Protein AF-A0A965PZI2-F1 (afdb_monomer)

Sequence (132 aa):
MSEPTQSSTTPPAADAAQRRLVQVLFVGVFMAALDSAIVGPVLPALRAAFGIDNRTAGLLSTVFALSSMCSTALMAYFSDRHGRRPVYLVSVALFAIGSLCIAAAPSFDFLLLSRAIQGIGAGGIAPVASAV

Secondary structure (DSSP, 8-state):
---------PPPS-HHHHHHHHHHHHHHHHHHHHHHHHHHHHHHHHHHHHT--HHHHHHHHHHHHHHHHHHHHHHHHHHHHH-HHHHHHHHHHHHHHHHHHHHT-SSHHHHHHHHHHHHHHHHHHHHHHHH-

Radius of gyration: 20.46 Å; Cα contacts (8 Å, |Δi|>4): 125; chains: 1; bounding box: 31×28×84 Å

Structure (mmCIF, N/CA/C/O backbone):
data_AF-A0A965PZI2-F1
#
_entry.id   AF-A0A965PZI2-F1
#
loop_
_atom_site.group_PDB
_atom_site.id
_atom_site.type_symbol
_atom_site.label_atom_id
_atom_site.label_alt_id
_atom_site.label_comp_id
_atom_site.label_asym_id
_atom_site.label_entity_id
_atom_site.label_seq_id
_atom_site.pdbx_PDB_ins_code
_atom_site.Cartn_x
_atom_site.Cartn_y
_atom_site.Cartn_z
_atom_site.occupancy
_atom_site.B_iso_or_equiv
_atom_site.auth_seq_id
_atom_site.auth_comp_id
_atom_site.auth_asym_id
_atom_site.auth_atom_id
_atom_site.pdbx_PDB_model_num
ATOM 1 N N . MET A 1 1 ? -2.365 -13.333 64.273 1.00 54.19 1 MET A N 1
ATOM 2 C CA . MET A 1 1 ? -2.451 -14.286 63.151 1.00 54.19 1 MET A CA 1
ATOM 3 C C . MET A 1 1 ? -3.657 -13.904 62.316 1.00 54.19 1 MET A C 1
ATOM 5 O O . MET A 1 1 ? -4.770 -14.106 62.774 1.00 54.19 1 MET A O 1
ATOM 9 N N . SER A 1 2 ? -3.417 -13.270 61.169 1.00 50.31 2 SER A N 1
ATOM 10 C CA . SER A 1 2 ? -4.408 -13.020 60.114 1.00 50.31 2 SER A CA 1
ATOM 11 C C . SER A 1 2 ? -3.659 -12.418 58.923 1.00 50.31 2 SER A C 1
ATOM 13 O O . SER A 1 2 ? -3.545 -11.200 58.801 1.00 50.31 2 SER A O 1
ATOM 15 N N . GLU A 1 3 ? -3.057 -13.288 58.109 1.00 57.72 3 GLU A N 1
ATOM 16 C CA . GLU A 1 3 ? -2.630 -12.930 56.754 1.00 57.72 3 GLU A CA 1
ATOM 17 C C . GLU A 1 3 ? -3.873 -12.520 55.948 1.00 57.72 3 GLU A C 1
ATOM 19 O O . GLU A 1 3 ? -4.882 -13.229 56.000 1.00 57.72 3 GLU A O 1
ATOM 24 N N . PRO A 1 4 ? -3.853 -11.396 55.214 1.00 52.72 4 PRO A N 1
ATOM 25 C CA . PRO A 1 4 ? -4.923 -11.084 54.287 1.00 52.72 4 PRO A CA 1
ATOM 26 C C . PRO A 1 4 ? -4.838 -12.043 53.096 1.00 52.72 4 PRO A C 1
ATOM 28 O O . PRO A 1 4 ? -3.859 -12.071 52.351 1.00 52.72 4 PRO A O 1
ATOM 31 N N . THR A 1 5 ? -5.890 -12.839 52.946 1.00 52.50 5 THR A N 1
ATOM 32 C CA . THR A 1 5 ? -6.167 -13.750 51.838 1.00 52.50 5 THR A CA 1
ATOM 33 C C . THR A 1 5 ? -5.951 -13.046 50.496 1.00 52.50 5 THR A C 1
ATOM 35 O O . THR A 1 5 ? -6.731 -12.172 50.112 1.00 52.50 5 THR A O 1
ATOM 38 N N . GLN A 1 6 ? -4.893 -13.426 49.772 1.00 50.09 6 GLN A N 1
ATOM 39 C CA . GLN A 1 6 ? -4.692 -13.021 48.383 1.00 50.09 6 GLN A CA 1
ATOM 40 C C . GLN A 1 6 ? -5.851 -13.578 47.556 1.00 50.09 6 GLN A C 1
ATOM 42 O O . GLN A 1 6 ? -5.997 -14.785 47.374 1.00 50.09 6 GLN A O 1
ATOM 47 N N . SER A 1 7 ? -6.710 -12.678 47.092 1.00 46.19 7 SER A N 1
ATOM 48 C CA . SER A 1 7 ? -7.752 -12.977 46.123 1.00 46.19 7 SER A CA 1
ATOM 49 C C . SER A 1 7 ? -7.065 -13.285 44.797 1.00 46.19 7 SER A C 1
ATOM 51 O O . SER A 1 7 ? -6.483 -12.412 44.159 1.00 46.19 7 SER A O 1
ATOM 53 N N . SER A 1 8 ? -7.108 -14.551 44.392 1.00 47.22 8 SER A N 1
ATOM 54 C CA . SER A 1 8 ? -6.707 -14.995 43.064 1.00 47.22 8 SER A CA 1
ATOM 55 C C . SER A 1 8 ? -7.609 -14.329 42.026 1.00 47.22 8 SER A C 1
ATOM 57 O O . SER A 1 8 ? -8.734 -14.770 41.785 1.00 47.22 8 SER A O 1
ATOM 59 N N . THR A 1 9 ? -7.130 -13.253 41.412 1.00 46.34 9 THR A N 1
ATOM 60 C CA . THR A 1 9 ? -7.724 -12.678 40.208 1.00 46.34 9 THR A CA 1
ATOM 61 C C . THR A 1 9 ? -7.414 -13.598 39.031 1.00 46.34 9 THR A C 1
ATOM 63 O O . THR A 1 9 ? -6.450 -13.410 38.295 1.00 46.34 9 THR A O 1
ATOM 66 N N . THR A 1 10 ? -8.225 -14.640 38.847 1.00 51.84 10 THR A N 1
ATOM 67 C CA . THR A 1 10 ? -8.293 -15.341 37.561 1.00 51.84 10 THR A CA 1
ATOM 68 C C . THR A 1 10 ? -8.624 -14.301 36.484 1.00 51.84 10 THR A C 1
ATOM 70 O O . THR A 1 10 ? -9.656 -13.634 36.612 1.00 51.84 10 THR A O 1
ATOM 73 N N . PRO A 1 11 ? -7.780 -14.111 35.451 1.00 56.34 11 PRO A N 1
ATOM 74 C CA . PRO A 1 11 ? -8.094 -13.189 34.370 1.00 56.34 11 PRO A CA 1
ATOM 75 C C . PRO A 1 11 ? -9.417 -13.619 33.716 1.00 56.34 11 PRO A C 1
ATOM 77 O O . PRO A 1 11 ? -9.570 -14.797 33.376 1.00 56.34 11 PRO A O 1
ATOM 80 N N . PRO A 1 12 ? -10.405 -12.718 33.579 1.00 55.84 12 PRO A N 1
ATOM 81 C CA . PRO A 1 12 ? -11.659 -13.042 32.913 1.00 55.84 12 PRO A CA 1
ATOM 82 C C . PRO A 1 12 ? -11.392 -13.328 31.429 1.00 55.84 12 PRO A C 1
ATOM 84 O O . PRO A 1 12 ? -10.406 -12.854 30.877 1.00 55.84 12 PRO A O 1
ATOM 87 N N . ALA A 1 13 ? -12.290 -14.078 30.786 1.00 55.47 13 ALA A N 1
ATOM 88 C CA . ALA A 1 13 ? -12.240 -14.640 29.427 1.00 55.47 13 ALA A CA 1
ATOM 89 C C . ALA A 1 13 ? -12.060 -13.654 28.234 1.00 55.47 13 ALA A C 1
ATOM 91 O O . ALA A 1 13 ? -12.486 -13.937 27.113 1.00 55.47 13 ALA A O 1
ATOM 92 N N . ALA A 1 14 ? -11.403 -12.513 28.437 1.00 55.81 14 ALA A N 1
ATOM 93 C CA . ALA A 1 14 ? -10.943 -11.569 27.426 1.00 55.81 14 ALA A CA 1
ATOM 94 C C . ALA A 1 14 ? -9.780 -12.107 26.552 1.00 55.81 14 ALA A C 1
ATOM 96 O O . ALA A 1 14 ? -9.409 -11.468 25.572 1.00 55.81 14 ALA A O 1
ATOM 97 N N . ASP A 1 15 ? -9.226 -13.290 26.829 1.00 66.56 15 ASP A N 1
ATOM 98 C CA . ASP A 1 15 ? -7.955 -13.734 26.237 1.00 66.56 15 ASP A CA 1
ATOM 99 C C . ASP A 1 15 ? -8.016 -14.215 24.778 1.00 66.56 15 ASP A C 1
ATOM 101 O O . ASP A 1 15 ? -7.108 -13.929 23.999 1.00 66.56 15 ASP A O 1
ATOM 105 N N . ALA A 1 16 ? -9.055 -14.941 24.355 1.00 70.12 16 ALA A N 1
ATOM 106 C CA . ALA A 1 16 ? -9.041 -15.585 23.033 1.00 70.12 16 ALA A CA 1
ATOM 107 C C . ALA A 1 16 ? -9.381 -14.616 21.888 1.00 70.12 16 ALA A C 1
ATOM 109 O O . ALA A 1 16 ? -8.696 -14.586 20.864 1.00 70.12 16 ALA A O 1
ATOM 110 N N . ALA A 1 17 ? -10.427 -13.801 22.059 1.00 73.56 17 ALA A N 1
ATOM 111 C CA . ALA A 1 17 ? -10.853 -12.835 21.048 1.00 73.56 17 ALA A CA 1
ATOM 112 C C . ALA A 1 17 ? -9.842 -11.687 20.903 1.00 73.56 17 ALA A C 1
ATOM 114 O O . ALA A 1 17 ? -9.539 -11.290 19.777 1.00 73.56 17 ALA A O 1
ATOM 115 N N . GLN A 1 18 ? -9.272 -11.211 22.017 1.00 78.00 18 GLN A N 1
ATOM 116 C CA . GLN A 1 18 ? -8.237 -10.178 22.013 1.00 78.00 18 GLN A CA 1
ATOM 117 C C . GLN A 1 18 ? -6.927 -10.696 21.414 1.00 78.00 18 GLN A C 1
ATOM 119 O O . GLN A 1 18 ? -6.376 -10.039 20.533 1.00 78.00 18 GLN A O 1
ATOM 124 N N . ARG A 1 19 ? -6.476 -11.912 21.772 1.00 77.31 19 ARG A N 1
ATOM 125 C CA . ARG A 1 19 ? -5.318 -12.548 21.109 1.00 77.31 19 ARG A CA 1
ATOM 126 C C . ARG A 1 19 ? -5.521 -12.684 19.608 1.00 77.31 19 ARG A C 1
ATOM 128 O O . ARG A 1 19 ? -4.604 -12.388 18.847 1.00 77.31 19 ARG A O 1
ATOM 135 N N . ARG A 1 20 ? -6.711 -13.102 19.170 1.00 78.62 20 ARG A N 1
ATOM 136 C CA . ARG A 1 20 ? -7.019 -13.242 17.740 1.00 78.62 20 ARG A CA 1
ATOM 137 C C . ARG A 1 20 ? -7.001 -11.891 17.021 1.00 78.62 20 ARG A C 1
ATOM 139 O O . ARG A 1 20 ? -6.514 -11.808 15.899 1.00 78.62 20 ARG A O 1
ATOM 146 N N . LEU A 1 21 ? -7.483 -10.832 17.672 1.00 78.62 21 LEU A N 1
ATOM 147 C CA . LEU A 1 21 ? -7.411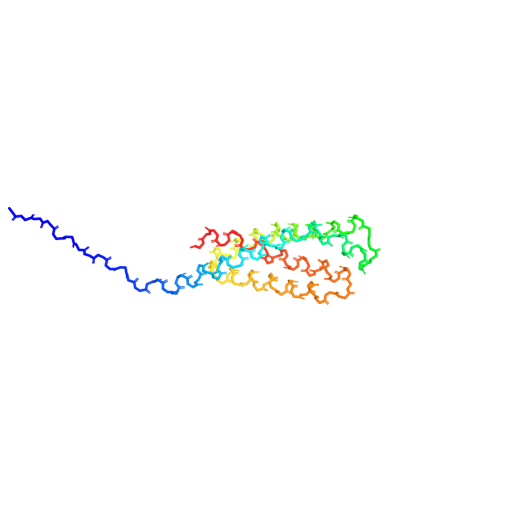 -9.458 17.167 1.00 78.62 21 LEU A CA 1
ATOM 148 C C . LEU A 1 21 ? -5.961 -8.988 17.010 1.00 78.62 21 LEU A C 1
ATOM 150 O O . LEU A 1 21 ? -5.589 -8.529 15.932 1.00 78.62 21 LEU A O 1
ATOM 154 N N . VAL A 1 22 ? -5.136 -9.173 18.043 1.00 80.19 22 VAL A N 1
ATOM 155 C CA . VAL A 1 22 ? -3.706 -8.820 18.026 1.00 80.19 22 VAL A CA 1
ATOM 156 C C . VAL A 1 22 ? -2.947 -9.607 16.955 1.00 80.19 22 VAL A C 1
ATOM 158 O O . VAL A 1 22 ? -2.103 -9.042 16.267 1.00 80.19 22 VAL A O 1
ATOM 161 N N . GLN A 1 23 ? -3.274 -10.884 16.741 1.00 81.06 23 GLN A N 1
ATOM 162 C CA . GLN A 1 23 ? -2.685 -11.681 15.658 1.00 81.06 23 GLN A CA 1
ATOM 163 C C . GLN A 1 23 ? -3.013 -11.112 14.274 1.00 81.06 23 GLN A C 1
ATOM 165 O O . GLN A 1 23 ? -2.117 -10.980 13.445 1.00 81.06 23 GLN A O 1
ATOM 170 N N . VAL A 1 24 ? -4.272 -10.742 14.022 1.00 79.81 24 VAL A N 1
ATOM 171 C CA . VAL A 1 24 ? -4.672 -10.124 12.745 1.00 79.81 24 VAL A CA 1
ATOM 172 C C . VAL A 1 24 ? -3.971 -8.776 12.547 1.00 79.81 24 VAL A C 1
ATOM 174 O O . VAL A 1 24 ? -3.477 -8.506 11.453 1.00 79.81 24 VAL A O 1
ATOM 177 N N . LEU A 1 25 ? -3.868 -7.970 13.609 1.00 81.31 25 LEU A N 1
ATOM 178 C CA . LEU A 1 25 ? -3.134 -6.700 13.607 1.00 81.31 25 LEU A CA 1
ATOM 179 C C . LEU A 1 25 ? -1.658 -6.901 13.238 1.00 81.31 25 LEU A C 1
ATOM 181 O O . LEU A 1 25 ? -1.127 -6.230 12.351 1.00 81.31 25 LEU A O 1
ATOM 185 N N . PHE A 1 26 ? -1.012 -7.870 13.887 1.00 83.50 26 PHE A N 1
ATOM 186 C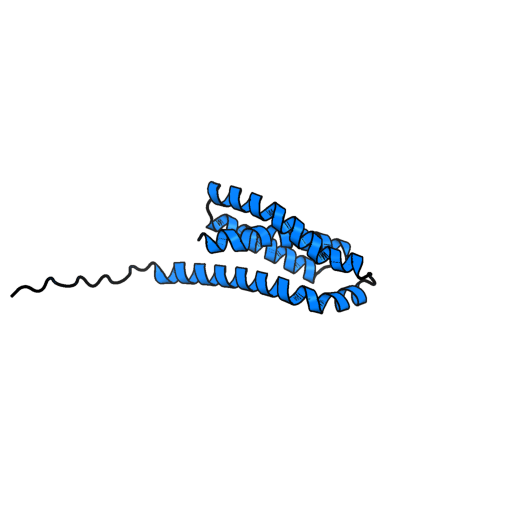 CA . PHE A 1 26 ? 0.390 -8.195 13.657 1.00 83.50 26 PHE A CA 1
ATOM 187 C C . PHE A 1 26 ? 0.641 -8.645 12.217 1.00 83.50 26 PHE A C 1
ATOM 189 O O . PHE A 1 26 ? 1.578 -8.170 11.581 1.00 83.50 26 PHE A O 1
ATOM 196 N N . VAL A 1 27 ? -0.222 -9.508 11.672 1.00 83.25 27 VAL A N 1
ATOM 197 C CA . VAL A 1 27 ? -0.118 -9.967 10.279 1.00 83.25 27 VAL A CA 1
ATOM 198 C C . VAL A 1 27 ? -0.237 -8.798 9.300 1.00 83.25 27 VAL A C 1
ATOM 200 O O . VAL A 1 27 ? 0.538 -8.737 8.347 1.00 83.25 27 VAL A O 1
ATOM 203 N N . GLY A 1 28 ? -1.149 -7.850 9.536 1.00 79.44 28 GLY A N 1
ATOM 204 C CA . GLY A 1 28 ? -1.299 -6.671 8.679 1.00 79.44 28 GLY A CA 1
ATOM 205 C C . GLY A 1 28 ? -0.064 -5.763 8.691 1.00 79.44 28 GLY A C 1
ATOM 206 O O . GLY A 1 28 ? 0.413 -5.355 7.633 1.00 79.44 28 GLY A O 1
ATOM 207 N N . VAL A 1 29 ? 0.500 -5.497 9.874 1.00 80.75 29 VAL A N 1
ATOM 208 C CA . VAL A 1 29 ? 1.734 -4.700 10.010 1.00 80.75 29 VAL A CA 1
ATOM 209 C C . VAL A 1 29 ? 2.929 -5.422 9.382 1.00 80.75 29 VAL A C 1
ATOM 211 O O . VAL A 1 29 ? 3.713 -4.809 8.659 1.00 80.75 29 VAL A O 1
ATOM 214 N N . PHE A 1 30 ? 3.050 -6.730 9.605 1.00 84.50 30 PHE A N 1
ATOM 215 C CA . PHE A 1 30 ? 4.107 -7.548 9.017 1.00 84.50 30 PHE A CA 1
ATOM 216 C C . PHE A 1 30 ? 4.031 -7.571 7.485 1.00 84.50 30 PHE A C 1
ATOM 218 O O . PHE A 1 30 ? 5.048 -7.395 6.819 1.00 84.50 30 PHE A O 1
ATOM 225 N N . MET A 1 31 ? 2.830 -7.707 6.917 1.00 83.06 31 MET A N 1
ATOM 226 C CA . MET A 1 31 ? 2.602 -7.601 5.471 1.00 83.06 31 MET A CA 1
ATOM 227 C C . MET A 1 31 ? 3.034 -6.241 4.913 1.00 83.06 31 MET A C 1
ATOM 229 O O . MET A 1 31 ? 3.700 -6.189 3.882 1.00 83.06 31 MET A O 1
ATOM 233 N N . ALA A 1 32 ? 2.710 -5.144 5.603 1.00 79.69 32 ALA A N 1
ATOM 234 C CA . ALA A 1 32 ? 3.145 -3.810 5.191 1.00 79.69 32 ALA A CA 1
ATOM 235 C C . ALA A 1 32 ? 4.679 -3.654 5.243 1.00 79.69 32 ALA A C 1
ATOM 237 O O . ALA A 1 32 ? 5.274 -3.034 4.362 1.00 79.69 32 ALA A O 1
ATOM 238 N N . ALA A 1 33 ? 5.336 -4.251 6.242 1.00 82.25 33 ALA A N 1
ATOM 239 C CA . ALA A 1 33 ? 6.795 -4.261 6.334 1.00 82.25 33 ALA A CA 1
ATOM 240 C C . ALA A 1 33 ? 7.442 -5.084 5.205 1.00 82.25 33 ALA A C 1
ATOM 242 O O . ALA A 1 33 ? 8.429 -4.643 4.612 1.00 82.25 33 ALA A O 1
ATOM 243 N N . LEU A 1 34 ? 6.868 -6.248 4.876 1.00 85.50 34 LEU A N 1
ATOM 244 C CA . LEU A 1 34 ? 7.310 -7.073 3.749 1.00 85.50 34 LEU A CA 1
ATOM 245 C C . LEU A 1 34 ? 7.191 -6.333 2.416 1.00 85.50 34 LEU A C 1
ATOM 247 O O . LEU A 1 34 ? 8.117 -6.401 1.610 1.00 85.50 34 LEU A O 1
ATOM 251 N N . ASP A 1 35 ? 6.094 -5.604 2.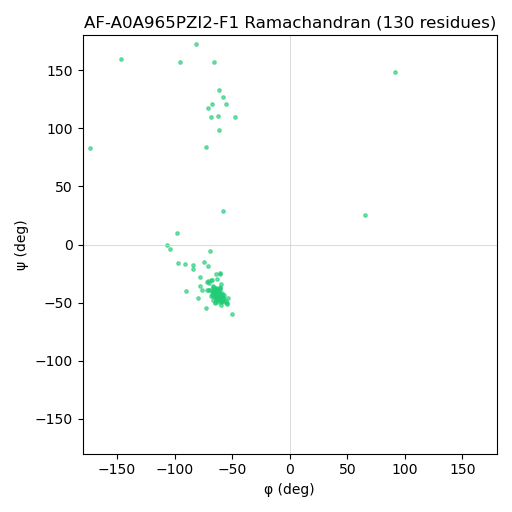194 1.00 84.25 35 ASP A N 1
ATOM 252 C CA . ASP A 1 35 ? 5.919 -4.808 0.976 1.00 84.25 35 ASP A CA 1
ATOM 253 C C . ASP A 1 35 ? 7.078 -3.822 0.780 1.00 84.25 35 ASP A C 1
ATOM 255 O O . ASP A 1 35 ? 7.712 -3.824 -0.274 1.00 84.25 35 ASP A O 1
ATOM 259 N N . SER A 1 36 ? 7.436 -3.069 1.825 1.00 78.56 36 SER A N 1
ATOM 260 C CA . SER A 1 36 ? 8.550 -2.113 1.782 1.00 78.56 36 SER A CA 1
ATOM 261 C C . SER A 1 36 ? 9.902 -2.783 1.481 1.00 78.56 36 SER A C 1
ATOM 263 O O . SER A 1 36 ? 10.715 -2.244 0.728 1.00 78.56 36 SER A O 1
ATOM 265 N N . ALA A 1 37 ? 10.132 -3.990 2.008 1.00 85.50 37 ALA A N 1
ATOM 266 C CA . ALA A 1 37 ? 11.371 -4.738 1.786 1.00 85.50 37 ALA A CA 1
ATOM 267 C C . ALA A 1 37 ? 11.508 -5.277 0.349 1.00 85.50 37 ALA A C 1
ATOM 269 O O . ALA A 1 37 ? 12.621 -5.380 -0.173 1.00 85.50 37 ALA A O 1
ATOM 270 N N . ILE A 1 38 ? 10.390 -5.614 -0.301 1.00 86.19 38 ILE A N 1
ATOM 271 C CA . ILE A 1 38 ? 10.384 -6.235 -1.634 1.00 86.19 38 ILE A CA 1
ATOM 272 C C . ILE A 1 38 ? 10.638 -5.216 -2.750 1.00 86.19 38 ILE A C 1
ATOM 274 O O . ILE A 1 38 ? 11.190 -5.586 -3.787 1.00 86.19 38 ILE A O 1
ATOM 278 N N . VAL A 1 39 ? 10.291 -3.938 -2.561 1.00 85.06 39 VAL A N 1
ATOM 279 C CA . VAL A 1 39 ? 10.386 -2.924 -3.628 1.00 85.06 39 VAL A CA 1
ATOM 280 C C . VAL A 1 39 ? 11.792 -2.857 -4.227 1.00 85.06 39 VAL A C 1
ATOM 282 O O . VAL A 1 39 ? 11.943 -2.987 -5.438 1.00 85.06 39 VAL A O 1
ATOM 285 N N . GLY A 1 40 ? 12.829 -2.727 -3.396 1.00 84.94 40 GLY A N 1
ATOM 286 C CA . GLY A 1 40 ? 14.222 -2.588 -3.842 1.00 84.94 40 GLY A CA 1
ATOM 287 C C . GLY A 1 40 ? 14.672 -3.639 -4.874 1.00 84.94 40 GLY A C 1
ATOM 288 O O . GLY A 1 40 ? 15.047 -3.264 -5.989 1.00 84.94 40 GLY A O 1
ATOM 289 N N . PRO A 1 41 ? 14.622 -4.945 -4.550 1.00 89.50 41 PRO A N 1
ATOM 290 C CA . PRO A 1 41 ? 15.037 -6.005 -5.470 1.00 89.50 41 PRO A CA 1
ATOM 291 C C . PRO A 1 41 ? 14.087 -6.223 -6.656 1.00 89.50 41 PRO A C 1
ATOM 293 O O . PRO A 1 41 ? 14.509 -6.810 -7.652 1.00 89.50 41 PRO A O 1
ATOM 296 N N . VAL A 1 42 ? 12.835 -5.753 -6.596 1.00 88.06 42 VAL A N 1
ATOM 297 C CA . VAL A 1 42 ? 11.867 -5.938 -7.691 1.00 88.06 42 VAL A CA 1
ATOM 298 C C . VAL A 1 42 ? 12.000 -4.879 -8.794 1.00 88.06 42 VAL A C 1
ATOM 300 O O . VAL A 1 42 ? 11.611 -5.133 -9.935 1.00 88.06 42 VAL A O 1
ATOM 303 N N . LEU A 1 43 ? 12.601 -3.714 -8.509 1.00 87.06 43 LEU A N 1
ATOM 304 C CA . LEU A 1 43 ? 12.781 -2.631 -9.491 1.00 87.06 43 LEU A CA 1
ATOM 305 C C . LEU A 1 43 ? 13.479 -3.069 -10.799 1.00 87.06 43 LEU A C 1
ATOM 307 O O . LEU A 1 43 ? 13.030 -2.661 -11.869 1.00 87.06 43 LEU A O 1
ATOM 311 N N . PRO A 1 44 ? 14.586 -3.842 -10.784 1.00 89.62 44 PRO A N 1
ATOM 312 C CA . PRO A 1 44 ? 15.187 -4.380 -12.008 1.00 89.62 44 PRO A CA 1
ATOM 313 C C . PRO A 1 44 ? 14.228 -5.259 -12.820 1.00 89.62 44 PRO A C 1
ATOM 315 O O . PRO A 1 44 ? 14.165 -5.118 -14.039 1.00 89.62 44 PRO A O 1
ATOM 318 N N . ALA A 1 45 ? 13.453 -6.120 -12.153 1.00 88.88 45 ALA A N 1
ATOM 319 C CA . ALA A 1 45 ? 12.495 -7.005 -12.811 1.00 88.88 45 ALA A CA 1
ATOM 320 C C . ALA A 1 45 ? 11.339 -6.219 -13.449 1.00 88.88 45 ALA A C 1
ATOM 322 O O . ALA A 1 45 ? 10.987 -6.481 -14.595 1.00 88.88 45 ALA A O 1
ATOM 323 N N . LEU A 1 46 ? 10.805 -5.203 -12.758 1.00 88.31 46 LEU A N 1
ATOM 324 C CA . LEU A 1 46 ? 9.774 -4.312 -13.306 1.00 88.31 46 LEU A CA 1
ATOM 325 C C . LEU A 1 46 ? 10.265 -3.547 -14.539 1.00 88.31 46 LEU A C 1
ATOM 327 O O . LEU A 1 46 ? 9.537 -3.437 -15.522 1.00 88.31 46 LEU A O 1
ATOM 331 N N . ARG A 1 47 ? 11.510 -3.056 -14.515 1.00 91.25 47 ARG A N 1
ATOM 332 C CA . ARG A 1 47 ? 12.124 -2.390 -15.674 1.00 91.25 47 ARG A CA 1
ATOM 333 C C . ARG A 1 47 ? 12.216 -3.317 -16.880 1.00 91.25 47 ARG A C 1
ATOM 335 O O . ARG A 1 47 ? 11.844 -2.911 -17.973 1.00 91.25 47 ARG A O 1
ATOM 342 N N . ALA A 1 48 ? 12.662 -4.556 -16.675 1.00 90.44 48 ALA A N 1
ATOM 343 C CA . ALA A 1 48 ? 12.747 -5.548 -17.743 1.00 90.44 48 ALA A CA 1
ATOM 344 C C . ALA A 1 48 ? 11.362 -5.966 -18.271 1.00 90.44 48 ALA A C 1
ATOM 346 O O . ALA A 1 48 ? 11.190 -6.094 -19.479 1.00 90.44 48 ALA A O 1
ATOM 347 N N . ALA A 1 49 ? 10.377 -6.141 -17.385 1.00 88.94 49 ALA A N 1
ATOM 348 C CA . ALA A 1 49 ? 9.028 -6.572 -17.750 1.00 88.94 49 ALA A CA 1
ATOM 349 C C . ALA A 1 49 ? 8.239 -5.497 -18.514 1.00 88.94 49 ALA A C 1
ATOM 351 O O . ALA A 1 49 ? 7.524 -5.820 -19.458 1.00 88.94 49 ALA A O 1
ATOM 352 N N . PHE A 1 50 ? 8.372 -4.227 -18.118 1.00 89.56 50 PHE A N 1
ATOM 353 C CA . PHE A 1 50 ? 7.610 -3.116 -18.700 1.00 89.56 50 PHE A CA 1
ATOM 354 C C . PHE A 1 50 ? 8.419 -2.232 -19.661 1.00 89.56 50 PHE A C 1
ATOM 356 O O . PHE A 1 50 ? 7.859 -1.308 -20.243 1.00 89.56 50 PHE A O 1
ATOM 363 N N . GLY A 1 51 ? 9.721 -2.481 -19.835 1.00 89.56 51 GLY A N 1
ATOM 364 C CA . GLY A 1 51 ? 10.589 -1.690 -20.718 1.00 89.56 51 GLY A CA 1
ATOM 365 C C . GLY A 1 51 ? 10.787 -0.235 -20.270 1.00 89.56 51 GLY A C 1
ATOM 366 O O . GLY A 1 51 ? 11.032 0.634 -21.102 1.00 89.56 51 GLY A O 1
ATOM 367 N N . ILE A 1 52 ? 10.650 0.044 -18.971 1.00 91.12 52 ILE A N 1
ATOM 368 C CA . ILE A 1 52 ? 10.688 1.400 -18.398 1.00 91.12 52 ILE A CA 1
ATOM 369 C C . ILE A 1 52 ? 12.079 1.786 -17.879 1.00 91.12 52 ILE A C 1
ATOM 371 O O . ILE A 1 52 ? 12.897 0.937 -17.517 1.00 91.12 52 ILE A O 1
ATOM 375 N N . ASP A 1 53 ? 12.333 3.092 -17.786 1.00 90.94 53 ASP A N 1
ATOM 376 C CA . ASP A 1 53 ? 13.575 3.638 -17.246 1.00 90.94 53 ASP A CA 1
ATOM 377 C C . ASP A 1 53 ? 13.585 3.694 -15.703 1.00 90.94 53 ASP A C 1
ATOM 379 O O . ASP A 1 53 ? 12.596 3.433 -15.011 1.00 90.94 53 ASP A O 1
ATOM 383 N N . ASN A 1 54 ? 14.744 4.038 -15.134 1.00 86.62 54 ASN A N 1
ATOM 384 C CA . ASN A 1 54 ? 14.930 4.059 -13.682 1.00 86.62 54 ASN A CA 1
ATOM 385 C C . ASN A 1 54 ? 14.103 5.159 -12.998 1.00 86.62 54 ASN A C 1
ATOM 387 O O . ASN A 1 54 ? 13.673 4.989 -11.857 1.00 86.62 54 ASN A O 1
ATOM 391 N N . ARG A 1 55 ? 13.869 6.278 -13.697 1.00 88.19 55 ARG A N 1
ATOM 392 C CA . ARG A 1 55 ? 13.045 7.381 -13.200 1.00 88.19 55 ARG A CA 1
ATOM 393 C C . ARG A 1 55 ? 11.590 6.948 -13.073 1.00 88.19 55 ARG A C 1
ATOM 395 O O . ARG A 1 55 ? 10.995 7.159 -12.020 1.00 88.19 55 ARG A O 1
ATOM 402 N N . THR A 1 56 ? 11.051 6.308 -14.108 1.00 88.94 56 THR A N 1
ATOM 403 C CA . THR A 1 56 ? 9.671 5.817 -14.124 1.00 88.94 56 THR A CA 1
ATOM 404 C C . THR A 1 56 ? 9.478 4.723 -13.079 1.00 88.94 56 THR A C 1
ATOM 406 O O . THR A 1 56 ? 8.548 4.808 -12.286 1.00 88.94 56 THR A O 1
ATOM 409 N N . ALA A 1 57 ? 10.408 3.769 -12.961 1.00 88.00 57 ALA A N 1
ATOM 410 C CA . ALA A 1 57 ? 10.346 2.749 -11.910 1.00 88.00 57 ALA A CA 1
ATOM 411 C C . ALA A 1 57 ? 10.372 3.346 -10.486 1.00 88.00 57 ALA A C 1
ATOM 413 O O . ALA A 1 57 ? 9.705 2.835 -9.589 1.00 88.00 57 ALA A O 1
ATOM 414 N N . GLY A 1 58 ? 11.094 4.453 -10.276 1.00 89.62 58 GLY A N 1
ATOM 415 C CA . GLY A 1 58 ? 11.122 5.170 -8.997 1.00 89.62 58 GLY A CA 1
ATOM 416 C C . GLY A 1 58 ? 9.775 5.781 -8.587 1.00 89.62 58 GLY A C 1
ATOM 417 O O . GLY A 1 58 ? 9.511 5.912 -7.389 1.00 89.62 58 GLY A O 1
ATOM 418 N N . LEU A 1 59 ? 8.890 6.081 -9.550 1.00 91.88 59 LEU A N 1
ATOM 419 C CA . LEU A 1 59 ? 7.556 6.631 -9.271 1.00 91.88 59 LEU A CA 1
ATOM 420 C C . LEU A 1 59 ? 6.708 5.697 -8.408 1.00 91.88 59 LEU A C 1
ATOM 422 O O . LEU A 1 59 ? 5.847 6.178 -7.678 1.00 91.88 59 LEU A O 1
ATOM 426 N N . LEU A 1 60 ? 6.976 4.388 -8.428 1.00 91.06 60 LEU A N 1
ATOM 427 C CA . LEU A 1 60 ? 6.274 3.419 -7.588 1.00 91.06 60 LEU A CA 1
ATOM 428 C C . LEU A 1 60 ? 6.403 3.749 -6.098 1.00 91.06 60 LEU A C 1
ATOM 430 O O . LEU A 1 60 ? 5.413 3.767 -5.367 1.00 91.06 60 LEU A O 1
ATOM 434 N N . SER A 1 61 ? 7.627 4.041 -5.660 1.00 90.44 61 SER A N 1
ATOM 435 C CA . SER A 1 61 ? 7.914 4.407 -4.273 1.00 90.44 61 SER A CA 1
ATOM 436 C C . SER A 1 61 ? 7.391 5.802 -3.953 1.00 90.44 61 SER A C 1
ATOM 438 O O . SER A 1 61 ? 6.839 6.018 -2.877 1.00 90.44 61 SER A O 1
ATOM 440 N N . THR A 1 62 ? 7.520 6.746 -4.891 1.00 92.81 62 THR A N 1
ATOM 441 C CA . THR A 1 62 ? 7.047 8.125 -4.709 1.00 92.81 62 THR A CA 1
ATOM 442 C C . THR A 1 62 ? 5.532 8.192 -4.553 1.00 92.81 62 THR A C 1
ATOM 444 O O . THR A 1 62 ? 5.049 8.825 -3.617 1.00 92.81 62 THR A O 1
ATOM 447 N N . VAL A 1 63 ? 4.780 7.523 -5.430 1.00 94.44 63 VAL A N 1
ATOM 448 C CA . VAL A 1 63 ? 3.313 7.487 -5.378 1.00 94.44 63 VAL A CA 1
ATOM 449 C C . VAL A 1 63 ? 2.846 6.789 -4.108 1.00 94.44 63 VAL A C 1
ATOM 451 O O . VAL A 1 63 ? 1.998 7.330 -3.406 1.00 94.44 63 VAL A O 1
ATOM 454 N N . PHE A 1 64 ? 3.447 5.649 -3.754 1.00 92.44 64 PHE A N 1
ATOM 455 C CA . PHE A 1 64 ? 3.134 4.965 -2.500 1.00 92.44 64 PHE A CA 1
ATOM 456 C C . PHE A 1 64 ? 3.335 5.877 -1.282 1.00 92.44 64 PHE A C 1
ATOM 458 O O . PHE A 1 64 ? 2.435 6.002 -0.450 1.00 92.44 64 PHE A O 1
ATOM 465 N N . ALA A 1 65 ? 4.492 6.542 -1.190 1.00 91.81 65 ALA A N 1
ATOM 466 C CA . ALA A 1 65 ? 4.815 7.430 -0.078 1.00 91.81 65 ALA A CA 1
ATOM 467 C C . ALA A 1 65 ? 3.857 8.625 -0.010 1.00 91.81 65 ALA A C 1
ATOM 469 O O . ALA A 1 65 ? 3.319 8.913 1.056 1.00 91.81 65 ALA A O 1
ATOM 470 N N . LEU A 1 66 ? 3.593 9.281 -1.144 1.00 94.94 66 LEU A N 1
ATOM 471 C CA . LEU A 1 66 ? 2.703 10.438 -1.207 1.00 94.94 66 LEU A CA 1
ATOM 472 C C . LEU A 1 66 ? 1.267 10.065 -0.816 1.00 94.94 66 LEU A C 1
ATOM 474 O O . LEU A 1 66 ? 0.668 10.715 0.041 1.00 94.94 66 LEU A O 1
ATOM 478 N N . SER A 1 67 ? 0.735 8.981 -1.385 1.00 94.56 67 SER A N 1
ATOM 479 C CA . SER A 1 67 ? -0.595 8.469 -1.049 1.00 94.56 67 SER A CA 1
ATOM 480 C C . SER A 1 67 ? -0.698 8.067 0.422 1.00 94.56 67 SER A C 1
ATOM 482 O O . SER A 1 67 ? -1.688 8.397 1.074 1.00 94.56 67 SER A O 1
ATOM 484 N N . SER A 1 68 ? 0.331 7.410 0.964 1.00 92.12 68 SER A N 1
ATOM 485 C CA . SER A 1 68 ? 0.380 7.016 2.374 1.00 92.12 68 SER A CA 1
ATOM 486 C C . SER A 1 68 ? 0.435 8.228 3.305 1.00 92.12 68 SER A C 1
ATOM 488 O O . SER A 1 68 ? -0.339 8.295 4.260 1.00 92.12 68 SER A O 1
ATOM 490 N N . MET A 1 69 ? 1.254 9.242 3.001 1.00 92.12 69 MET A N 1
ATOM 491 C CA . MET A 1 69 ? 1.331 10.478 3.791 1.00 92.12 69 MET A C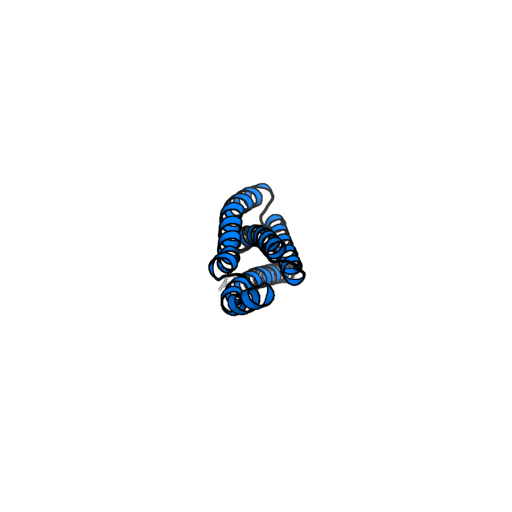A 1
ATOM 492 C C . MET A 1 69 ? -0.010 11.217 3.827 1.00 92.12 69 MET A C 1
ATOM 494 O O . MET A 1 69 ? -0.477 11.585 4.905 1.00 92.12 69 MET A O 1
ATOM 498 N N . CYS A 1 70 ? -0.666 11.389 2.675 1.00 93.25 70 CYS A N 1
ATOM 499 C CA . CYS A 1 70 ? -1.979 12.034 2.614 1.00 93.25 70 CYS A CA 1
ATOM 500 C C . CYS A 1 70 ? -3.057 11.213 3.340 1.00 93.25 70 CYS A C 1
ATOM 502 O O . CYS A 1 70 ? -3.877 11.771 4.071 1.00 93.25 70 CYS A O 1
ATOM 504 N N . SER A 1 71 ? -3.044 9.889 3.168 1.00 93.12 71 SER A N 1
ATOM 505 C CA . SER A 1 71 ? -4.024 8.997 3.793 1.00 93.12 71 SER A CA 1
ATOM 506 C C . SER A 1 71 ? -3.846 8.889 5.306 1.00 93.12 71 SER A C 1
ATOM 508 O O . SER A 1 71 ? -4.834 8.790 6.024 1.00 93.12 71 SER A O 1
ATOM 510 N N . THR A 1 72 ? -2.615 8.973 5.815 1.00 90.88 72 THR A N 1
ATOM 511 C CA . THR A 1 72 ? -2.317 8.861 7.254 1.00 90.88 72 THR A CA 1
ATOM 512 C C . THR A 1 72 ? -3.132 9.862 8.077 1.00 90.88 72 THR A C 1
ATOM 514 O O . THR A 1 72 ? -3.813 9.474 9.026 1.00 90.88 72 THR A O 1
ATOM 517 N N . ALA A 1 73 ? -3.129 11.142 7.688 1.00 89.12 73 ALA A N 1
ATOM 518 C CA . ALA A 1 73 ? -3.901 12.177 8.378 1.00 89.12 73 ALA A CA 1
ATOM 519 C C . ALA A 1 73 ? -5.418 11.947 8.259 1.00 89.12 73 ALA A C 1
ATOM 521 O O . ALA A 1 73 ? -6.161 12.132 9.225 1.00 89.12 73 ALA A O 1
ATOM 522 N N . LEU A 1 74 ? -5.874 11.503 7.085 1.00 90.56 74 LEU A N 1
ATOM 523 C CA . LEU A 1 74 ? -7.281 11.221 6.820 1.00 90.56 74 LEU A CA 1
ATOM 524 C C . LEU A 1 74 ? -7.791 10.055 7.681 1.00 90.56 74 LEU A C 1
ATOM 526 O O . LEU A 1 74 ? -8.813 10.173 8.356 1.00 90.56 74 LEU A O 1
ATOM 530 N N . MET A 1 75 ? -7.058 8.943 7.695 1.00 89.12 75 MET A N 1
ATOM 531 C CA . MET A 1 75 ? -7.396 7.743 8.458 1.00 89.12 75 MET A CA 1
ATOM 532 C C . MET A 1 75 ? -7.315 7.986 9.963 1.00 89.12 75 MET A C 1
ATOM 534 O O . MET A 1 75 ? -8.170 7.483 10.688 1.00 89.12 75 MET A O 1
ATOM 538 N N . ALA A 1 76 ? -6.366 8.802 10.433 1.00 86.75 76 ALA A N 1
ATOM 539 C CA . ALA A 1 76 ? -6.314 9.230 11.831 1.00 86.75 76 ALA A CA 1
ATOM 540 C C . ALA A 1 76 ? -7.599 9.976 12.236 1.00 86.75 76 ALA A C 1
ATOM 542 O O . ALA A 1 76 ? -8.263 9.584 13.195 1.00 86.75 76 ALA A O 1
ATOM 543 N N . TYR A 1 77 ? -8.023 10.965 11.439 1.00 88.31 77 TYR A N 1
ATOM 544 C CA . TYR A 1 77 ? -9.269 11.699 11.681 1.00 88.31 77 TYR A CA 1
ATOM 545 C C . TYR A 1 77 ? -10.505 10.782 11.691 1.00 88.31 77 TYR A C 1
ATOM 547 O O . TYR A 1 77 ? -11.357 10.870 12.580 1.00 88.31 77 TYR A O 1
ATOM 555 N N . PHE A 1 78 ? -10.617 9.870 10.720 1.00 87.44 78 PHE A N 1
ATOM 556 C CA . PHE A 1 78 ? -11.740 8.930 10.669 1.00 87.44 78 PHE A CA 1
ATOM 557 C C . PHE A 1 78 ? -11.731 7.933 11.830 1.00 87.44 78 PHE A C 1
ATOM 559 O O . PHE A 1 78 ? -12.807 7.602 12.335 1.00 87.44 78 PHE A O 1
ATOM 566 N N . SER A 1 79 ? -10.547 7.481 12.251 1.00 87.62 79 SER A N 1
ATOM 567 C CA . SER A 1 79 ? -10.342 6.549 13.364 1.00 87.62 79 SER A CA 1
ATOM 568 C C . SER A 1 79 ? -10.827 7.133 14.688 1.00 87.62 79 SER A C 1
ATOM 570 O O . SER A 1 79 ? -11.498 6.436 15.454 1.00 87.62 79 SER A O 1
ATOM 572 N N . ASP A 1 80 ? -10.569 8.416 14.932 1.00 86.56 80 ASP A N 1
ATOM 573 C CA . ASP A 1 80 ? -11.019 9.086 16.155 1.00 86.56 80 ASP A CA 1
ATOM 574 C C . ASP A 1 80 ? -12.546 9.248 16.204 1.00 86.56 80 ASP A C 1
ATOM 576 O O . ASP A 1 80 ? -13.143 9.200 17.279 1.00 86.56 80 ASP A O 1
ATOM 580 N N . ARG A 1 81 ? -13.205 9.381 15.043 1.00 89.12 81 ARG A N 1
ATOM 581 C CA . 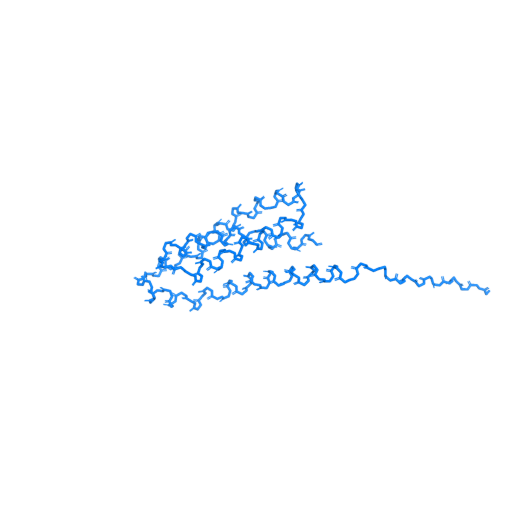ARG A 1 81 ? -14.660 9.590 14.957 1.00 89.12 81 ARG A CA 1
ATOM 582 C C . ARG A 1 81 ? -15.487 8.303 14.876 1.00 89.12 81 ARG A C 1
ATOM 584 O O . ARG A 1 81 ? -16.567 8.244 15.457 1.00 89.12 81 ARG A O 1
ATOM 591 N N . HIS A 1 82 ? -15.028 7.301 14.129 1.00 86.19 82 HIS A N 1
ATOM 592 C CA . HIS A 1 82 ? -15.788 6.068 13.846 1.00 86.19 82 HIS A CA 1
ATOM 593 C C . HIS A 1 82 ? -15.257 4.848 14.611 1.00 86.19 82 HIS A C 1
ATOM 595 O O . HIS A 1 82 ? -15.805 3.751 14.495 1.00 86.19 82 HIS A O 1
ATOM 601 N N . GLY A 1 83 ? -14.202 5.036 15.404 1.00 83.75 83 GLY A N 1
ATOM 602 C CA . GLY A 1 83 ? -13.534 3.985 16.152 1.00 83.75 83 GLY A CA 1
ATOM 603 C C . GLY A 1 83 ? -12.378 3.349 15.379 1.00 83.75 83 GLY A C 1
ATOM 604 O O . GLY A 1 83 ? -12.393 3.205 14.156 1.00 83.75 83 GLY A O 1
ATOM 605 N N . ARG A 1 84 ? -11.370 2.908 16.136 1.00 81.62 84 ARG A N 1
ATOM 606 C CA . ARG A 1 84 ? -10.087 2.413 15.612 1.00 81.62 84 ARG A CA 1
ATOM 607 C C . ARG A 1 84 ? -10.226 1.110 14.822 1.00 81.62 84 ARG A C 1
ATOM 609 O O . ARG A 1 84 ? -9.692 0.964 13.727 1.00 81.62 84 ARG A O 1
ATOM 616 N N . ARG A 1 85 ? -11.002 0.157 15.349 1.00 82.75 85 ARG A N 1
ATOM 617 C CA . ARG A 1 85 ? -11.158 -1.186 14.765 1.00 82.75 85 ARG A CA 1
ATOM 618 C C . ARG A 1 85 ? 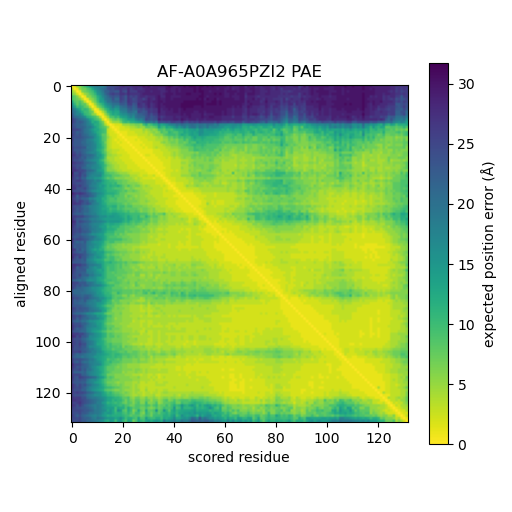-11.724 -1.197 13.331 1.00 82.75 85 ARG A C 1
ATOM 620 O O . ARG A 1 85 ? -11.104 -1.846 12.490 1.00 82.75 85 ARG A O 1
ATOM 627 N N . PRO A 1 86 ? -12.862 -0.547 13.010 1.00 86.19 86 PRO A N 1
ATOM 628 C CA . PRO A 1 86 ? -13.387 -0.563 11.643 1.00 86.19 86 PRO A CA 1
ATOM 629 C C . PRO A 1 86 ? -12.448 0.136 10.654 1.00 86.19 86 PRO A C 1
ATOM 631 O O . PRO A 1 86 ? -12.250 -0.371 9.553 1.00 86.19 86 PRO A O 1
ATOM 634 N N . VAL A 1 87 ? -11.805 1.237 11.055 1.00 89.50 87 VAL A N 1
ATOM 635 C CA . VAL A 1 87 ? -10.860 1.966 10.193 1.00 89.50 87 VAL A CA 1
ATOM 636 C C . VAL A 1 87 ? -9.605 1.141 9.907 1.00 89.50 87 VAL A C 1
ATOM 638 O O . VAL A 1 87 ? -9.148 1.101 8.763 1.00 89.50 87 VAL A O 1
ATOM 641 N N . TYR A 1 88 ? -9.098 0.403 10.899 1.00 85.50 88 TYR A N 1
ATOM 642 C CA . TYR A 1 88 ? -8.011 -0.552 10.686 1.00 85.50 88 TYR A CA 1
ATOM 643 C C . TYR A 1 88 ? -8.384 -1.620 9.649 1.00 85.50 88 TYR A C 1
ATOM 645 O O . TYR A 1 88 ? -7.637 -1.854 8.701 1.00 85.50 88 TYR A O 1
ATOM 653 N N . LEU A 1 89 ? -9.562 -2.238 9.786 1.00 87.31 89 LEU A N 1
ATOM 654 C CA . LEU A 1 89 ? -10.017 -3.280 8.860 1.00 87.31 89 LEU A CA 1
ATOM 655 C C . LEU A 1 89 ? -10.201 -2.752 7.432 1.00 87.31 89 LEU A C 1
ATOM 657 O O . LEU A 1 89 ? -9.813 -3.432 6.485 1.00 87.31 89 LEU A O 1
ATOM 661 N N . VAL A 1 90 ? -10.735 -1.537 7.272 1.00 90.69 90 VAL A N 1
ATOM 662 C CA . VAL A 1 90 ? -10.849 -0.874 5.961 1.00 90.69 90 VAL A CA 1
ATOM 663 C C . VAL A 1 90 ? -9.468 -0.608 5.359 1.00 90.69 90 VAL A C 1
ATOM 665 O O . VAL A 1 90 ? -9.258 -0.876 4.178 1.00 90.69 90 VAL A O 1
ATOM 668 N N . SER A 1 91 ? -8.512 -0.148 6.168 1.00 90.12 91 SER A N 1
ATOM 669 C CA . SER A 1 91 ? -7.134 0.115 5.732 1.00 90.12 91 SER A CA 1
ATOM 670 C C . SER A 1 91 ? -6.440 -1.163 5.250 1.00 90.12 91 SER A C 1
ATOM 672 O O . SER A 1 91 ? -5.849 -1.186 4.170 1.00 90.12 91 SER A O 1
ATOM 674 N N . VAL A 1 92 ? -6.584 -2.259 6.003 1.00 89.25 92 VAL A N 1
ATOM 675 C CA . VAL A 1 92 ? -6.071 -3.582 5.618 1.00 89.25 92 VAL A CA 1
ATOM 676 C C . VAL A 1 92 ? -6.756 -4.102 4.352 1.00 89.25 92 VAL A C 1
ATOM 678 O O . VAL A 1 92 ? -6.079 -4.637 3.477 1.00 89.25 92 VAL A O 1
ATOM 681 N N . ALA A 1 93 ? -8.072 -3.924 4.214 1.00 91.31 93 ALA A N 1
ATOM 682 C CA . ALA A 1 93 ? -8.799 -4.335 3.015 1.00 91.31 93 ALA A CA 1
ATOM 683 C C . ALA A 1 93 ? -8.338 -3.558 1.770 1.00 91.31 93 ALA A C 1
ATOM 685 O O . ALA A 1 93 ? -8.067 -4.168 0.738 1.00 91.31 93 ALA A O 1
ATOM 686 N N . LEU A 1 94 ? -8.178 -2.234 1.876 1.00 92.50 94 LEU A N 1
ATOM 687 C CA . LEU A 1 94 ? -7.629 -1.385 0.810 1.00 92.50 94 LEU A CA 1
ATOM 688 C C . LEU A 1 94 ? -6.219 -1.820 0.410 1.00 92.50 94 LEU A C 1
ATOM 690 O O . LEU A 1 94 ? -5.927 -1.946 -0.779 1.00 92.50 94 LEU A O 1
ATOM 694 N N . PHE A 1 95 ? -5.365 -2.095 1.397 1.00 90.81 95 PHE A N 1
ATOM 695 C CA . PHE A 1 95 ? -4.018 -2.595 1.154 1.00 90.81 95 PHE A CA 1
ATOM 696 C C . PHE A 1 95 ? -4.045 -3.941 0.417 1.00 90.81 95 PHE A C 1
ATOM 698 O O . PHE A 1 95 ? -3.368 -4.098 -0.595 1.00 90.81 95 PHE A O 1
ATOM 705 N N . ALA A 1 96 ? -4.870 -4.889 0.867 1.00 90.31 96 ALA A N 1
ATOM 706 C CA . ALA A 1 96 ? -4.994 -6.207 0.248 1.00 90.31 96 ALA A CA 1
ATOM 707 C C . ALA A 1 96 ? -5.519 -6.138 -1.197 1.00 90.31 96 ALA A C 1
ATOM 709 O O . ALA A 1 96 ? -4.976 -6.809 -2.075 1.00 90.31 96 ALA A O 1
ATOM 710 N N . ILE A 1 97 ? -6.532 -5.305 -1.457 1.00 94.12 97 ILE A N 1
ATOM 711 C CA . ILE A 1 97 ? -7.064 -5.082 -2.809 1.00 94.12 97 ILE A CA 1
ATOM 712 C C . ILE A 1 97 ? -5.981 -4.473 -3.702 1.00 94.12 97 ILE A C 1
ATOM 714 O O . ILE A 1 97 ? -5.745 -4.978 -4.796 1.00 94.12 97 ILE A O 1
ATOM 718 N N . GLY A 1 98 ? -5.273 -3.447 -3.219 1.00 92.69 98 GLY A N 1
ATOM 719 C CA . GLY A 1 98 ? -4.157 -2.841 -3.944 1.00 92.69 98 GLY A CA 1
ATOM 720 C C . GLY A 1 98 ? -3.068 -3.859 -4.296 1.00 92.69 98 GLY A C 1
ATOM 721 O O . GLY A 1 98 ? -2.651 -3.929 -5.450 1.00 92.69 98 GLY A O 1
ATOM 722 N N . SER A 1 99 ? -2.672 -4.710 -3.343 1.00 90.25 99 SER A N 1
ATOM 723 C CA . SER A 1 99 ? -1.712 -5.802 -3.572 1.00 90.25 99 SER A CA 1
ATOM 724 C C . SER A 1 99 ? -2.177 -6.776 -4.653 1.00 90.25 99 SER A C 1
ATOM 726 O O . SER A 1 99 ? -1.389 -7.169 -5.514 1.00 90.25 99 SER A O 1
ATOM 728 N N . LEU A 1 100 ? -3.458 -7.155 -4.632 1.00 93.00 100 LEU A N 1
ATOM 729 C CA . LEU A 1 100 ? -4.026 -8.063 -5.625 1.00 93.00 100 LEU A CA 1
ATOM 730 C C . LEU A 1 100 ? -4.057 -7.422 -7.019 1.00 93.00 100 LEU A C 1
ATOM 732 O O . LEU A 1 100 ? -3.723 -8.077 -8.004 1.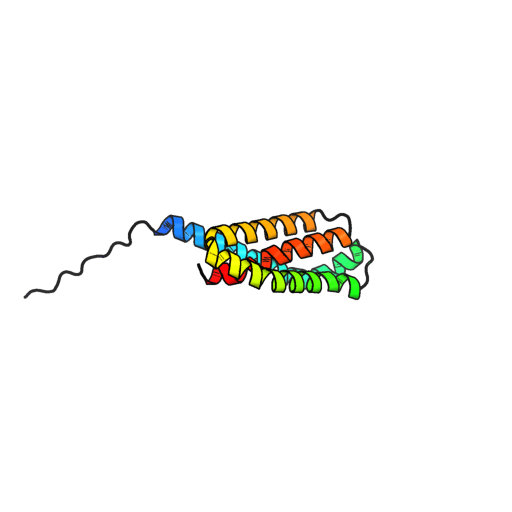00 93.00 100 LEU A O 1
ATOM 736 N N . CYS A 1 101 ? -4.394 -6.134 -7.104 1.00 93.75 101 CYS A N 1
ATOM 737 C CA . CYS A 1 101 ? -4.359 -5.389 -8.359 1.00 93.75 101 CYS A CA 1
ATOM 738 C C . CYS A 1 101 ? -2.932 -5.270 -8.916 1.00 93.75 101 CYS A C 1
ATOM 740 O O . CYS A 1 101 ? -2.741 -5.451 -10.115 1.00 93.75 101 CYS A O 1
ATOM 742 N N . ILE A 1 102 ? -1.919 -5.051 -8.067 1.00 91.38 102 ILE A N 1
ATOM 743 C CA . ILE A 1 102 ? -0.508 -5.051 -8.495 1.00 91.38 102 ILE A CA 1
ATOM 744 C C . ILE A 1 102 ? -0.118 -6.416 -9.073 1.00 91.38 102 ILE A C 1
ATOM 746 O O . ILE A 1 102 ? 0.520 -6.472 -10.122 1.00 91.38 102 ILE A O 1
ATOM 750 N N . ALA A 1 103 ? -0.524 -7.512 -8.426 1.00 89.56 103 ALA A N 1
ATOM 751 C CA . ALA A 1 103 ? -0.224 -8.864 -8.897 1.00 89.56 103 ALA A CA 1
ATOM 752 C C . ALA A 1 103 ? -0.859 -9.182 -10.264 1.00 89.56 103 ALA A C 1
ATOM 754 O O . ALA A 1 103 ? -0.298 -9.957 -11.034 1.00 89.56 103 ALA A O 1
ATOM 755 N N . ALA A 1 104 ? -2.007 -8.575 -10.572 1.00 92.25 104 ALA A N 1
ATOM 756 C CA . ALA A 1 104 ? -2.727 -8.747 -11.833 1.00 92.25 104 ALA A CA 1
ATOM 757 C C . ALA A 1 104 ? -2.453 -7.631 -12.862 1.00 92.25 104 ALA A C 1
ATOM 759 O O . ALA A 1 104 ? -3.164 -7.543 -13.863 1.00 92.25 104 ALA A O 1
ATOM 760 N N . ALA A 1 105 ? -1.476 -6.750 -12.619 1.00 91.25 105 ALA A N 1
ATOM 761 C CA . ALA A 1 105 ? -1.304 -5.536 -13.408 1.00 91.25 105 ALA A CA 1
ATOM 762 C C . ALA A 1 105 ? -0.871 -5.829 -14.863 1.00 91.25 105 ALA A C 1
ATOM 764 O O . ALA A 1 105 ? 0.211 -6.379 -15.074 1.00 91.25 105 ALA A O 1
ATOM 765 N N . PRO A 1 106 ? -1.654 -5.409 -15.880 1.00 89.44 106 PRO A N 1
ATOM 766 C CA . PRO A 1 106 ? -1.317 -5.627 -17.289 1.00 89.44 106 PRO A CA 1
ATOM 767 C C . PRO A 1 106 ? -0.373 -4.556 -17.859 1.00 89.44 106 PRO A C 1
ATOM 769 O O . PRO A 1 106 ? 0.223 -4.754 -18.914 1.00 89.44 106 PRO A O 1
ATOM 772 N N . SER A 1 107 ? -0.252 -3.405 -17.193 1.00 92.81 107 SER A N 1
ATOM 773 C CA . SER A 1 107 ? 0.563 -2.269 -17.629 1.00 92.81 107 SER A CA 1
ATOM 774 C C . SER A 1 107 ? 1.158 -1.524 -16.435 1.00 92.81 107 SER A C 1
ATOM 776 O O . SER A 1 107 ? 0.649 -1.610 -15.314 1.00 92.81 107 SER A O 1
ATOM 778 N N . PHE A 1 108 ? 2.223 -0.756 -16.681 1.00 90.44 108 PHE A N 1
ATOM 779 C CA . PHE A 1 108 ? 2.878 0.034 -15.639 1.00 90.44 108 PHE A CA 1
ATOM 780 C C . PHE A 1 108 ? 1.949 1.097 -15.033 1.00 90.44 108 PHE A C 1
ATOM 782 O O . PHE A 1 108 ? 1.932 1.264 -13.819 1.00 90.44 108 PHE A O 1
ATOM 789 N N . ASP A 1 109 ? 1.122 1.761 -15.843 1.00 92.06 109 ASP A N 1
ATOM 790 C CA . ASP A 1 109 ? 0.187 2.781 -15.349 1.00 92.06 109 ASP A CA 1
ATOM 791 C C . ASP A 1 109 ? -0.872 2.180 -14.417 1.00 92.06 109 ASP A C 1
ATOM 793 O O . ASP A 1 109 ? -1.197 2.754 -13.375 1.00 92.06 109 ASP A O 1
ATOM 797 N N . PHE A 1 110 ? -1.372 0.984 -1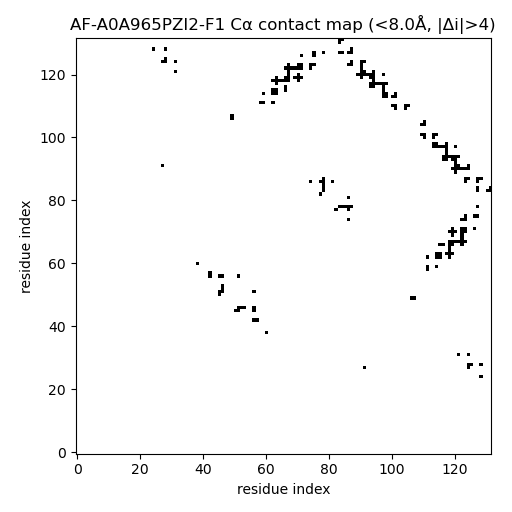4.749 1.00 94.31 110 PHE A N 1
ATOM 798 C CA . PHE A 1 110 ? -2.287 0.252 -13.875 1.00 94.31 110 PHE A CA 1
ATOM 799 C C . PHE A 1 110 ? -1.597 -0.162 -12.572 1.00 94.31 110 PHE A C 1
ATOM 801 O O . PHE A 1 110 ? -2.186 -0.065 -11.492 1.00 94.31 110 PHE A O 1
ATOM 808 N N . LEU A 1 111 ? -0.335 -0.585 -12.661 1.00 92.75 111 LEU A N 1
ATOM 809 C CA . LEU A 1 111 ? 0.490 -0.908 -11.502 1.00 92.75 111 LEU A CA 1
ATOM 810 C C . LEU A 1 111 ? 0.670 0.327 -10.606 1.00 92.75 111 LEU A C 1
ATOM 812 O O . LEU A 1 111 ? 0.481 0.233 -9.394 1.00 92.75 111 LEU A O 1
ATOM 816 N N . LEU A 1 112 ? 0.946 1.495 -11.191 1.00 94.12 112 LEU A N 1
ATOM 817 C CA . LEU A 1 112 ? 1.126 2.759 -10.478 1.00 94.12 112 LEU A CA 1
ATOM 818 C C . LEU A 1 112 ? -0.163 3.220 -9.781 1.00 94.12 112 LEU A C 1
ATOM 820 O O . LEU A 1 112 ? -0.125 3.616 -8.614 1.00 94.12 112 LEU A O 1
ATOM 824 N N . LEU A 1 113 ? -1.313 3.104 -10.453 1.00 95.19 113 LEU A N 1
ATOM 825 C CA . LEU A 1 113 ? -2.619 3.401 -9.856 1.00 95.19 113 LEU A CA 1
ATOM 826 C C . LEU A 1 113 ? -2.939 2.443 -8.701 1.00 95.19 113 LEU A C 1
ATOM 828 O O . LEU A 1 113 ? -3.351 2.873 -7.622 1.00 95.19 113 LEU A O 1
ATOM 832 N N . SER A 1 114 ? -2.690 1.148 -8.898 1.00 94.88 114 SER A N 1
ATOM 833 C CA . SER A 1 114 ? -2.863 0.128 -7.857 1.00 94.88 114 SER A CA 1
ATOM 834 C C . SER A 1 114 ? -1.956 0.400 -6.655 1.00 94.88 114 SER A C 1
ATOM 836 O O . SER A 1 114 ? -2.376 0.241 -5.508 1.00 94.88 114 SER A O 1
ATOM 838 N N . ARG A 1 115 ? -0.737 0.897 -6.902 1.00 93.19 115 ARG A N 1
ATOM 839 C CA . ARG A 1 115 ? 0.211 1.317 -5.865 1.00 93.19 115 ARG A CA 1
ATOM 840 C C . ARG A 1 115 ? -0.291 2.519 -5.066 1.00 93.19 115 ARG A C 1
ATOM 842 O O . ARG A 1 115 ? -0.101 2.547 -3.852 1.00 93.19 115 ARG A O 1
ATOM 849 N N . ALA A 1 116 ? -0.965 3.475 -5.707 1.00 95.12 116 ALA A N 1
ATOM 850 C CA . ALA A 1 116 ? -1.603 4.594 -5.012 1.00 95.12 116 ALA A CA 1
ATOM 851 C C . ALA A 1 116 ? -2.703 4.102 -4.058 1.00 95.12 116 ALA A C 1
ATOM 853 O O . ALA A 1 116 ? -2.717 4.474 -2.885 1.00 95.12 116 ALA A O 1
ATOM 854 N N . ILE A 1 117 ? -3.580 3.206 -4.533 1.00 93.88 117 ILE A N 1
ATOM 855 C CA . ILE A 1 117 ? -4.648 2.593 -3.720 1.00 93.88 117 ILE A CA 1
ATOM 856 C C . ILE A 1 117 ? -4.049 1.840 -2.527 1.00 93.88 117 ILE A C 1
ATOM 858 O O . ILE A 1 117 ? -4.490 2.004 -1.388 1.00 93.88 117 ILE A O 1
ATOM 862 N N . GLN A 1 118 ? -3.003 1.055 -2.775 1.00 92.25 118 GLN A N 1
ATOM 863 C CA . GLN A 1 118 ? -2.300 0.323 -1.730 1.00 92.25 118 GLN A CA 1
ATOM 864 C C . GLN A 1 118 ? -1.645 1.268 -0.708 1.00 92.25 118 GLN A C 1
ATOM 866 O O . GLN A 1 118 ? -1.735 1.020 0.493 1.00 92.25 118 GLN A O 1
ATOM 871 N N . GLY A 1 119 ? -1.049 2.376 -1.164 1.00 91.81 119 GLY A N 1
ATOM 872 C CA . GLY A 1 119 ? -0.490 3.426 -0.308 1.00 91.81 119 GLY A CA 1
ATOM 873 C C . GLY A 1 119 ? -1.544 4.084 0.584 1.00 91.81 119 GLY A C 1
ATOM 874 O O . GLY A 1 119 ? -1.290 4.303 1.768 1.00 91.81 119 GLY A O 1
ATOM 875 N N . ILE A 1 120 ? -2.755 4.318 0.065 1.00 93.69 120 ILE A N 1
ATOM 876 C CA . ILE A 1 120 ? -3.884 4.816 0.868 1.00 93.69 120 ILE A CA 1
ATOM 877 C C . ILE A 1 120 ? -4.210 3.837 2.001 1.00 93.69 120 ILE A C 1
ATOM 879 O O . ILE A 1 120 ? -4.356 4.265 3.147 1.00 93.69 120 ILE A O 1
ATOM 883 N N . GLY A 1 121 ? -4.278 2.535 1.706 1.00 89.44 121 GLY A N 1
ATOM 884 C CA . GLY A 1 121 ? -4.467 1.502 2.728 1.00 89.44 121 GLY A CA 1
ATOM 885 C C . GLY A 1 121 ? -3.326 1.474 3.750 1.00 89.44 121 GLY A C 1
ATOM 886 O O . GLY A 1 121 ? -3.575 1.462 4.954 1.00 89.44 121 GLY A O 1
ATOM 887 N N . ALA A 1 122 ? -2.074 1.546 3.291 1.00 88.50 122 ALA A N 1
ATOM 888 C CA . ALA A 1 122 ? -0.889 1.508 4.149 1.00 88.50 122 ALA A CA 1
ATOM 889 C C . ALA A 1 122 ? -0.839 2.656 5.174 1.00 88.50 122 ALA A C 1
ATOM 891 O O . ALA A 1 122 ? -0.474 2.419 6.328 1.00 88.50 122 ALA A O 1
ATOM 892 N N . GLY A 1 123 ? -1.259 3.868 4.788 1.00 86.75 123 GLY A N 1
ATOM 893 C CA . GLY A 1 123 ? -1.258 5.045 5.668 1.00 86.75 123 GLY A CA 1
ATOM 894 C C . GLY A 1 123 ? -2.127 4.898 6.925 1.00 86.75 123 GLY A C 1
ATOM 895 O O . GLY A 1 123 ? -1.854 5.526 7.944 1.00 86.75 123 GLY A O 1
ATOM 896 N N . GLY A 1 124 ? -3.145 4.032 6.895 1.00 82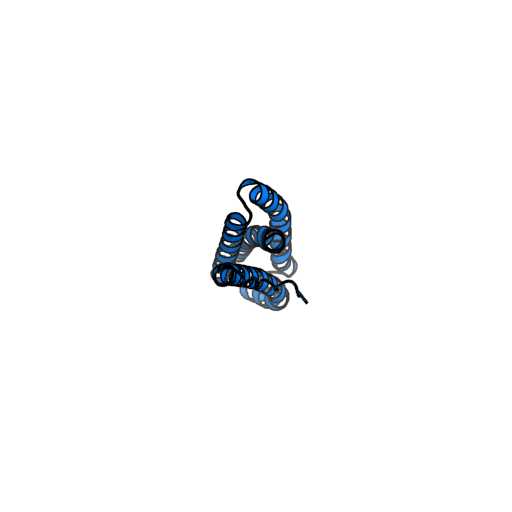.38 124 GLY A N 1
ATOM 897 C CA . GLY A 1 124 ? -3.998 3.753 8.054 1.00 82.38 124 GLY A CA 1
ATOM 898 C C . GLY A 1 124 ? -3.528 2.591 8.936 1.00 82.38 124 GLY A C 1
ATOM 899 O O . GLY A 1 124 ? -3.962 2.489 10.079 1.00 82.38 124 GLY A O 1
ATOM 900 N N . ILE A 1 125 ? -2.638 1.714 8.455 1.00 81.12 125 ILE A N 1
ATOM 901 C CA . ILE A 1 125 ? -2.278 0.472 9.167 1.00 81.12 125 ILE A CA 1
ATOM 902 C C . ILE A 1 125 ? -1.413 0.762 10.399 1.00 81.12 125 ILE A C 1
ATOM 904 O O . ILE A 1 125 ? -1.769 0.350 11.499 1.00 81.12 125 ILE A O 1
ATOM 908 N N . ALA A 1 126 ? -0.292 1.470 10.236 1.00 72.81 126 ALA A N 1
ATOM 909 C CA . ALA A 1 126 ? 0.665 1.710 11.320 1.00 72.81 126 ALA A CA 1
ATOM 910 C C . ALA A 1 126 ? 0.119 2.567 12.487 1.00 72.81 126 ALA A C 1
ATOM 912 O O . ALA A 1 126 ? 0.235 2.122 13.630 1.00 72.81 126 ALA A O 1
ATOM 913 N N . PRO A 1 127 ? -0.493 3.750 12.260 1.00 68.75 127 PRO A N 1
ATOM 914 C CA . PRO A 1 127 ? -0.949 4.610 13.357 1.00 68.75 127 PRO A CA 1
ATOM 915 C C . PRO A 1 127 ? -2.181 4.055 14.079 1.00 68.75 127 PRO A C 1
ATOM 917 O O . PRO A 1 127 ? -2.335 4.259 15.279 1.00 68.75 127 PRO A O 1
ATOM 920 N N . VAL A 1 128 ? -3.065 3.344 13.371 1.00 71.94 128 VAL A N 1
ATOM 921 C CA . VAL A 1 128 ? -4.253 2.756 13.997 1.00 71.94 128 VAL A CA 1
ATOM 922 C C . VAL A 1 128 ? -3.874 1.491 14.767 1.00 71.94 128 VAL A C 1
ATOM 924 O O . VAL A 1 128 ? -4.407 1.274 15.849 1.00 71.94 128 VAL A O 1
ATOM 927 N N . ALA A 1 129 ? -2.920 0.692 14.273 1.00 68.62 129 ALA A N 1
ATOM 928 C CA . ALA A 1 129 ? -2.453 -0.499 14.982 1.00 68.62 129 ALA A CA 1
ATOM 929 C C . ALA A 1 129 ? -1.708 -0.184 16.284 1.00 68.62 129 ALA A C 1
ATOM 931 O O . ALA A 1 129 ? -1.883 -0.915 17.250 1.00 68.62 129 ALA A O 1
ATOM 932 N N . SER A 1 130 ? -0.897 0.879 16.334 1.00 67.06 130 SER A N 1
ATOM 933 C CA . SER A 1 130 ? -0.183 1.272 17.561 1.00 67.06 130 SER A CA 1
ATOM 934 C C . SER A 1 130 ? -1.085 1.920 18.614 1.00 67.06 130 SER A C 1
ATOM 936 O O . SER A 1 130 ? -0.686 2.053 19.769 1.00 67.06 130 SER A O 1
ATOM 938 N N . ALA A 1 131 ? -2.288 2.336 18.215 1.00 61.78 131 ALA A N 1
ATOM 939 C CA . ALA A 1 131 ? -3.269 2.963 19.083 1.00 61.78 131 ALA A CA 1
ATOM 940 C C . ALA A 1 131 ? -4.323 1.975 19.624 1.00 61.78 131 ALA A C 1
ATOM 942 O O . ALA A 1 131 ? -5.055 2.331 20.544 1.00 61.78 131 ALA A O 1
ATOM 943 N N . VAL A 1 132 ? -4.468 0.775 19.055 1.00 58.09 132 VAL A N 1
ATOM 944 C CA . VAL A 1 132 ? -5.382 -0.275 19.561 1.00 58.09 132 VAL A CA 1
ATOM 945 C C . VAL A 1 132 ? -4.708 -1.073 20.668 1.00 58.09 132 VAL A C 1
ATOM 947 O O . VAL A 1 132 ? -5.407 -1.335 21.671 1.00 58.09 132 VAL A O 1
#

Solvent-accessible surface area (backbone atoms only — not comparable to full-atom values): 7130 Å² total; per-residue (Å²): 141,80,80,82,80,79,77,81,78,73,80,69,90,62,58,64,68,50,50,54,50,51,49,55,50,49,50,51,54,50,51,56,53,51,54,66,64,48,50,72,79,42,47,64,56,51,27,68,75,67,73,48,53,74,70,63,58,48,45,50,59,51,41,22,52,53,31,15,59,60,25,28,61,52,40,51,57,47,20,76,75,72,38,48,68,63,46,32,53,51,16,49,49,37,25,52,52,16,53,52,44,43,77,66,42,90,44,69,69,54,28,46,52,22,34,29,46,20,12,36,9,50,24,21,40,63,68,40,59,78,70,109

Mean predicted aligned error: 8.61 Å

pLDDT: mean 83.02, std 12.69, range [46.19, 95.19]

Foldseek 3Di:
DDDPDDDPPPPPPPPPVVVVVLVVLVVLVVVLVVVVVVLVVCLVVCCVVAVDDPVLSVLLVVLLQVLLVVLLVVLVVCCVVVNLVVSQVVLSVQLVQLVVQCVVPPHSVSNSVSSSSNSNSSSSSVVSSVVD

Nearest PDB structures (foldseek):
  8tth-assembly1_A  TM=9.218E-01  e=2.162E-03  Staphylococcus aureus
  8ufd-assembly1_A  TM=8.431E-01  e=2.018E-02  Mycobacterium tuberculosis
  9g11-assembly1_A  TM=9.187E-01  e=7.023E-02  Arabidopsis thaliana
  8xob-assembly1_A  TM=8.214E-01  e=2.203E-01  Homo sapiens
  8hpk-assembly1_A  TM=7.689E-01  e=5.611E-01  Oxalobacter formigenes